Protein AF-A0A8E5ETR5-F1 (afdb_monomer_lite)

InterPro domains:
  IPR002566 Msp4/OMP-like [PF01617] (1-29)
  IPR002566 Msp4/OMP-like [PF01617] (34-76)
  IPR011250 Outer membrane protein/outer membrane enzyme PagP, beta-barrel [SSF56925] (2-89)

Sequence (90 aa):
GAFGYKMDDIRVDVEGLYSQLSKDADVVSDDKAADSVTAFSGLVNVYYDIAIEDMPITPYVGVGVGAAYISNPSKADAVKDQKGFGFAYQ

Secondary structure (DSSP, 8-state):
-EEEEEETTEEEEEEEEEEEEEPPTTT---TTS-SEEEEEEEEEEEEEE---TT-SS--EEEEEEEEEEEEE--SSTTTTTEEEEE----

Structure (mmCIF, N/CA/C/O backbone):
data_AF-A0A8E5ETR5-F1
#
_entry.id   AF-A0A8E5ETR5-F1
#
loop_
_atom_site.group_PDB
_atom_site.id
_atom_site.type_symbol
_atom_site.label_atom_id
_atom_site.label_alt_id
_atom_site.label_comp_id
_atom_site.label_asym_id
_atom_site.label_entity_id
_atom_site.label_seq_id
_atom_site.pdbx_PDB_ins_code
_atom_site.Cartn_x
_atom_site.Cartn_y
_atom_site.Cartn_z
_atom_site.occupancy
_atom_site.B_iso_or_equiv
_atom_site.auth_seq_id
_atom_site.auth_comp_id
_atom_site.auth_asym_id
_atom_site.auth_atom_id
_atom_site.pdbx_PDB_model_num
ATOM 1 N N . GLY A 1 1 ? 1.258 5.853 4.505 1.00 84.00 1 GLY A N 1
ATOM 2 C CA . GLY A 1 1 ? 0.557 6.623 5.547 1.00 84.00 1 GLY A CA 1
ATOM 3 C C . GLY A 1 1 ? -0.845 6.082 5.680 1.00 84.00 1 GLY A C 1
ATOM 4 O O . GLY A 1 1 ? -1.390 5.660 4.670 1.00 84.00 1 GLY A O 1
ATOM 5 N N . ALA A 1 2 ? -1.394 6.073 6.889 1.00 86.88 2 ALA A N 1
ATOM 6 C CA . ALA A 1 2 ? -2.713 5.520 7.176 1.00 86.88 2 ALA A CA 1
ATOM 7 C C . ALA A 1 2 ? -3.560 6.542 7.939 1.00 86.88 2 ALA A C 1
ATOM 9 O O . ALA A 1 2 ? -3.041 7.265 8.792 1.00 86.88 2 ALA A O 1
ATOM 10 N N . PHE A 1 3 ? -4.851 6.594 7.627 1.00 90.56 3 PHE A N 1
ATOM 11 C CA . PHE A 1 3 ? -5.845 7.393 8.335 1.00 90.56 3 PHE A CA 1
ATOM 12 C C . PHE A 1 3 ? -7.066 6.523 8.592 1.00 90.56 3 PHE A C 1
ATOM 14 O O . PHE A 1 3 ? -7.499 5.809 7.695 1.00 90.56 3 PHE A O 1
ATOM 21 N N . GLY A 1 4 ? -7.636 6.583 9.791 1.00 87.62 4 GLY A N 1
ATOM 22 C CA . GLY A 1 4 ? -8.771 5.739 10.142 1.00 87.62 4 GLY A CA 1
ATOM 23 C C . GLY A 1 4 ? -9.792 6.435 11.020 1.00 87.62 4 GLY A C 1
ATOM 24 O O . GLY A 1 4 ? -9.502 7.428 11.687 1.00 87.62 4 GLY A O 1
ATOM 25 N N . TYR A 1 5 ? -11.001 5.892 10.997 1.00 91.00 5 TYR A N 1
ATOM 26 C CA . TYR A 1 5 ? -12.139 6.325 11.784 1.00 91.00 5 TYR A CA 1
ATOM 27 C C . TYR A 1 5 ? -12.734 5.121 12.512 1.00 91.00 5 TYR A C 1
ATOM 29 O O . TYR A 1 5 ? -12.875 4.043 11.936 1.00 91.00 5 TYR A O 1
ATOM 37 N N . LYS A 1 6 ? -13.072 5.299 13.789 1.00 89.44 6 LYS A N 1
ATOM 38 C CA . LYS A 1 6 ? -13.738 4.285 14.608 1.00 89.44 6 LYS A CA 1
ATOM 39 C C . LYS A 1 6 ? -15.133 4.779 14.969 1.00 89.44 6 LYS A C 1
ATOM 41 O O . LYS A 1 6 ? -15.286 5.923 15.394 1.00 89.44 6 LYS A O 1
ATOM 46 N N . MET A 1 7 ? -16.117 3.905 14.813 1.00 88.81 7 MET A N 1
ATOM 47 C CA . MET A 1 7 ? -17.503 4.119 15.195 1.00 88.81 7 MET A CA 1
ATOM 48 C C . MET A 1 7 ? -17.977 2.866 15.939 1.00 88.81 7 MET A C 1
ATOM 50 O O . MET A 1 7 ? -18.113 1.802 15.339 1.00 88.81 7 MET A O 1
ATOM 54 N N . ASP A 1 8 ? -18.159 2.996 17.253 1.00 86.81 8 ASP A N 1
ATOM 55 C CA . ASP A 1 8 ? -18.476 1.896 18.174 1.00 86.81 8 ASP A CA 1
ATOM 56 C C . ASP A 1 8 ? -17.496 0.716 18.039 1.00 86.81 8 ASP A C 1
ATOM 58 O O . ASP A 1 8 ? -16.292 0.909 18.218 1.00 86.81 8 ASP A O 1
ATOM 62 N N . ASP A 1 9 ? -17.985 -0.481 17.707 1.00 86.50 9 ASP A N 1
ATOM 63 C CA . ASP A 1 9 ? -17.173 -1.694 17.548 1.00 86.50 9 ASP A CA 1
ATOM 64 C C . ASP A 1 9 ? -16.503 -1.792 16.169 1.00 86.50 9 ASP A C 1
ATOM 66 O O . ASP A 1 9 ? -15.712 -2.701 15.936 1.00 86.50 9 ASP A O 1
ATOM 70 N N . ILE A 1 10 ? -16.809 -0.884 15.233 1.00 86.81 10 ILE A N 1
ATOM 71 C CA . ILE A 1 10 ? -16.278 -0.922 13.867 1.00 86.81 10 ILE A CA 1
ATOM 72 C C . ILE A 1 10 ? -15.199 0.142 13.688 1.00 86.81 10 ILE A C 1
ATOM 74 O O . ILE A 1 10 ? -15.393 1.325 13.972 1.00 86.81 10 ILE A O 1
ATOM 78 N N . ARG A 1 11 ? -14.060 -0.257 13.127 1.00 90.75 11 ARG A N 1
ATOM 79 C CA . ARG A 1 11 ? -12.998 0.656 12.690 1.00 90.75 11 ARG A CA 1
ATOM 80 C C . ARG A 1 11 ? -12.778 0.506 11.196 1.00 90.75 11 ARG A C 1
ATOM 82 O O . ARG A 1 11 ? -12.695 -0.608 10.701 1.00 90.75 11 ARG A O 1
ATOM 89 N N . VAL A 1 12 ? -12.622 1.616 10.491 1.00 90.00 12 VAL A N 1
ATOM 90 C CA . VAL A 1 12 ? -12.193 1.635 9.091 1.00 90.00 12 VAL A CA 1
ATOM 91 C C . VAL A 1 12 ? -10.892 2.412 9.003 1.00 90.00 12 VAL A C 1
ATOM 93 O O . VAL A 1 12 ? -10.806 3.509 9.554 1.00 90.00 12 VAL A O 1
ATOM 96 N N . ASP A 1 13 ? -9.892 1.877 8.316 1.00 91.88 13 ASP A N 1
ATOM 97 C CA . ASP A 1 13 ? -8.710 2.637 7.922 1.00 91.88 13 ASP A CA 1
A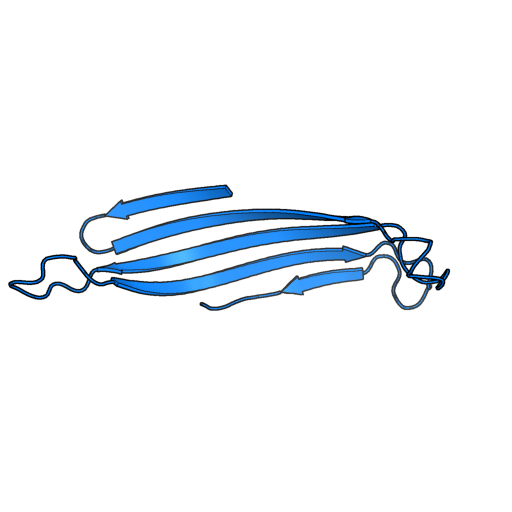TOM 98 C C . ASP A 1 13 ? -8.521 2.642 6.404 1.00 91.88 13 ASP A C 1
ATOM 100 O O . ASP A 1 13 ? -9.008 1.786 5.666 1.00 91.88 13 ASP A O 1
ATOM 104 N N . VAL A 1 14 ? -7.867 3.700 5.943 1.00 90.81 14 VAL A N 1
ATOM 105 C CA . VAL A 1 14 ? -7.424 3.882 4.571 1.00 90.81 14 VAL A CA 1
ATOM 106 C C . VAL A 1 14 ? -5.931 4.123 4.612 1.00 90.81 14 VAL A C 1
ATOM 108 O O . VAL A 1 14 ? -5.442 5.050 5.267 1.00 90.81 14 VAL A O 1
ATOM 111 N N . GLU A 1 15 ? -5.206 3.300 3.874 1.00 91.25 15 GLU A N 1
ATOM 112 C CA . GLU A 1 15 ? -3.761 3.351 3.779 1.00 91.25 15 GLU A CA 1
ATOM 113 C C . GLU A 1 15 ? -3.343 3.699 2.359 1.00 91.25 15 GLU A C 1
ATOM 115 O O . GLU A 1 15 ? -3.936 3.236 1.391 1.00 91.25 15 GLU A O 1
ATOM 120 N N . GLY A 1 16 ? -2.302 4.516 2.238 1.00 91.50 16 GLY A N 1
ATOM 121 C CA . GLY A 1 16 ? -1.636 4.822 0.981 1.00 91.50 16 GLY A CA 1
ATOM 122 C C . GLY A 1 16 ? -0.138 4.583 1.107 1.00 91.50 16 GLY A C 1
ATOM 123 O O . GLY A 1 16 ? 0.497 5.073 2.048 1.00 91.50 16 GLY A O 1
ATOM 124 N N . LEU A 1 17 ? 0.445 3.860 0.159 1.00 91.12 17 LEU A N 1
ATOM 125 C CA . LEU A 1 17 ? 1.876 3.590 0.092 1.00 91.12 17 LEU A CA 1
ATOM 126 C C . LEU A 1 17 ? 2.423 4.079 -1.246 1.00 91.12 17 LEU A C 1
ATOM 128 O O . LEU A 1 17 ? 1.832 3.861 -2.300 1.00 91.12 17 LEU A O 1
ATOM 132 N N . TYR A 1 18 ? 3.575 4.737 -1.182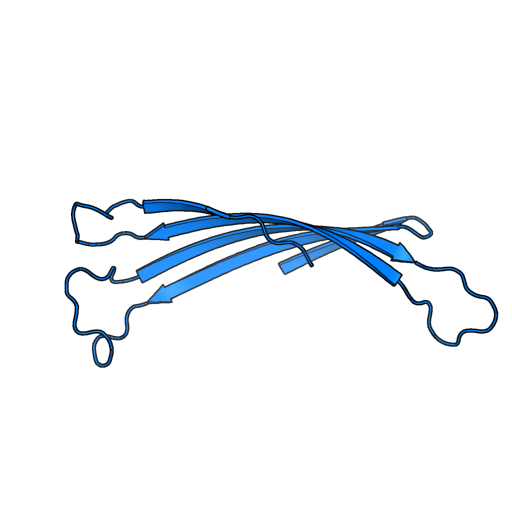 1.00 92.44 18 TYR A N 1
ATOM 133 C CA . TYR A 1 18 ? 4.390 5.074 -2.337 1.00 92.44 18 TYR A CA 1
ATOM 134 C C . TYR A 1 18 ? 5.763 4.460 -2.128 1.00 92.44 18 TYR A C 1
ATOM 136 O O . TYR A 1 18 ? 6.358 4.628 -1.061 1.00 92.44 18 TYR A O 1
ATOM 144 N N . SER A 1 19 ? 6.269 3.769 -3.140 1.00 92.69 19 SER A N 1
ATOM 145 C CA . SER A 1 19 ? 7.632 3.268 -3.143 1.00 92.69 19 SER A CA 1
ATOM 146 C C . SER A 1 19 ? 8.282 3.478 -4.499 1.00 92.69 19 SER A C 1
ATOM 148 O O . SER A 1 19 ? 7.648 3.434 -5.554 1.00 92.69 19 SER A O 1
ATOM 150 N N . GLN A 1 20 ? 9.585 3.710 -4.452 1.00 93.38 20 GLN A N 1
ATOM 151 C CA . GLN A 1 20 ? 10.433 3.762 -5.622 1.00 93.38 20 GLN A CA 1
ATOM 152 C C . GLN A 1 20 ? 11.685 2.952 -5.321 1.00 93.38 20 GLN A C 1
ATOM 154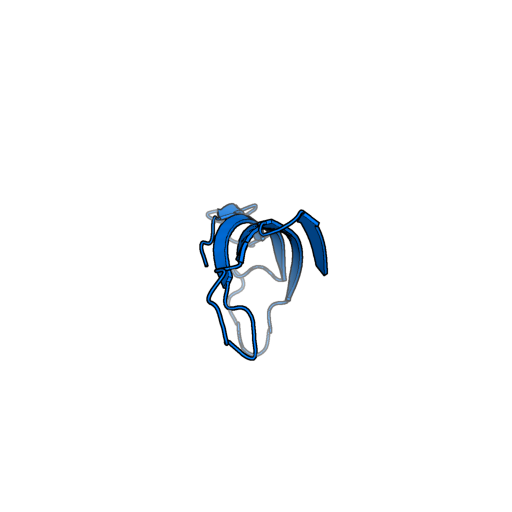 O O . GLN A 1 20 ? 12.284 3.105 -4.256 1.00 93.38 20 GLN A O 1
ATOM 159 N N . LEU A 1 21 ? 12.055 2.085 -6.255 1.00 92.31 21 LEU A N 1
ATOM 160 C CA . LEU A 1 21 ? 13.258 1.278 -6.170 1.00 92.31 21 LEU A CA 1
ATOM 161 C C . LEU A 1 21 ? 14.121 1.546 -7.396 1.00 92.31 21 LEU A C 1
ATOM 163 O O . LEU A 1 21 ? 13.654 1.411 -8.528 1.00 92.31 21 LEU A O 1
ATOM 167 N N . SER A 1 22 ? 15.372 1.922 -7.161 1.00 92.62 22 SER A N 1
ATOM 168 C CA . SER A 1 22 ? 16.373 2.087 -8.212 1.00 92.62 22 SER A CA 1
ATOM 169 C C . SER A 1 22 ? 17.134 0.787 -8.418 1.00 92.62 22 SER A C 1
ATOM 171 O O . SER A 1 22 ? 17.369 0.037 -7.469 1.00 92.62 22 SER A O 1
ATOM 173 N N . LYS A 1 23 ? 17.536 0.530 -9.660 1.00 90.50 23 LYS A N 1
ATOM 174 C CA . LYS A 1 23 ? 18.423 -0.582 -9.990 1.00 90.50 23 LYS A CA 1
ATOM 175 C C . LYS A 1 23 ? 19.806 -0.346 -9.384 1.00 90.50 23 LYS A C 1
ATOM 177 O O . LYS A 1 23 ? 20.367 0.738 -9.530 1.00 90.50 23 LYS A O 1
ATOM 182 N N . ASP A 1 24 ? 20.357 -1.381 -8.764 1.00 92.06 24 ASP A N 1
ATOM 183 C CA . ASP A 1 24 ? 21.766 -1.429 -8.383 1.00 92.06 24 ASP A CA 1
ATOM 184 C C . ASP A 1 24 ? 22.585 -1.955 -9.571 1.00 92.06 24 ASP A C 1
ATOM 186 O O . ASP A 1 24 ? 22.374 -3.083 -10.021 1.00 92.06 24 ASP A O 1
ATOM 190 N N . ALA A 1 25 ? 23.483 -1.125 -10.102 1.00 89.00 25 ALA A N 1
ATOM 191 C CA . ALA A 1 25 ? 24.280 -1.450 -11.281 1.00 89.00 25 ALA A CA 1
ATOM 192 C C . ALA A 1 25 ? 25.407 -2.460 -10.997 1.00 89.00 25 ALA A C 1
ATOM 194 O O . ALA A 1 25 ? 25.844 -3.143 -11.924 1.00 89.00 25 ALA A O 1
ATOM 195 N N . ASP A 1 26 ? 25.845 -2.588 -9.741 1.00 91.06 26 ASP A N 1
ATOM 196 C CA . ASP A 1 26 ? 26.895 -3.533 -9.348 1.00 91.06 26 ASP A CA 1
ATOM 197 C C . ASP A 1 26 ? 26.333 -4.954 -9.181 1.00 91.06 26 ASP A C 1
ATOM 199 O O . ASP A 1 26 ? 27.052 -5.942 -9.337 1.00 91.06 26 ASP A O 1
ATOM 203 N N . VAL A 1 27 ? 25.031 -5.064 -8.893 1.00 91.06 27 VAL A N 1
ATOM 204 C CA . VAL A 1 27 ? 24.330 -6.340 -8.672 1.00 91.06 27 VAL A CA 1
ATOM 205 C C . VAL A 1 27 ? 23.516 -6.776 -9.894 1.00 91.06 27 VAL A C 1
ATOM 207 O O . VAL A 1 27 ? 23.450 -7.967 -10.201 1.00 91.06 27 VAL A O 1
ATOM 210 N N . VAL A 1 28 ? 22.885 -5.837 -10.606 1.00 87.94 28 VAL A N 1
ATOM 211 C CA . VAL A 1 28 ? 22.001 -6.119 -11.747 1.00 87.94 28 VAL A CA 1
ATOM 212 C C . VAL A 1 28 ? 22.655 -5.650 -13.043 1.00 87.94 28 VAL A C 1
ATOM 214 O O . VAL A 1 28 ? 22.552 -4.488 -13.430 1.00 87.94 28 VAL A O 1
ATOM 217 N N . SER A 1 29 ? 23.277 -6.589 -13.753 1.00 84.94 29 SER A N 1
ATOM 218 C CA . SER A 1 29 ? 23.995 -6.332 -15.013 1.00 84.94 29 SER A CA 1
ATOM 219 C C . SER A 1 29 ? 23.115 -6.403 -16.272 1.00 84.94 29 SER A C 1
ATOM 221 O O . SER A 1 29 ? 23.637 -6.393 -17.384 1.00 84.94 29 SER A O 1
ATOM 223 N N . ASP A 1 30 ? 21.792 -6.532 -16.125 1.00 85.94 30 ASP A N 1
ATOM 224 C CA . ASP A 1 30 ? 20.870 -6.632 -17.260 1.00 85.94 30 ASP A CA 1
ATOM 225 C C . ASP A 1 30 ? 20.435 -5.244 -17.756 1.00 85.94 30 ASP A C 1
ATOM 227 O O . ASP A 1 30 ? 19.689 -4.514 -17.094 1.00 85.94 30 ASP A O 1
ATOM 231 N N . ASP A 1 31 ? 20.855 -4.898 -18.972 1.00 83.75 31 ASP A N 1
ATOM 232 C CA . ASP A 1 31 ? 20.483 -3.654 -19.651 1.00 83.75 31 ASP A CA 1
ATOM 233 C C . ASP A 1 31 ? 18.993 -3.580 -20.011 1.00 83.75 31 ASP A C 1
ATOM 235 O O . ASP A 1 31 ? 18.474 -2.502 -20.313 1.00 83.75 31 ASP A O 1
ATOM 239 N N . LYS A 1 32 ? 18.283 -4.714 -19.991 1.00 84.81 32 LYS A N 1
ATOM 240 C CA . LYS A 1 32 ? 16.831 -4.769 -20.181 1.00 84.81 32 LYS A CA 1
ATOM 241 C C . LYS A 1 32 ? 16.065 -4.427 -18.907 1.00 84.81 32 LYS A C 1
ATOM 243 O O . LYS A 1 32 ? 14.908 -4.008 -19.003 1.00 84.81 32 LYS A O 1
ATOM 248 N N . ALA A 1 33 ? 16.682 -4.536 -17.732 1.00 87.12 33 ALA A N 1
ATOM 249 C CA . ALA A 1 33 ? 16.057 -4.119 -16.484 1.00 87.12 33 ALA A CA 1
ATOM 250 C C . ALA A 1 33 ? 15.859 -2.594 -16.460 1.00 87.12 33 ALA A C 1
ATOM 252 O O . ALA A 1 33 ? 16.746 -1.827 -16.851 1.00 87.12 33 ALA A O 1
ATOM 253 N N . ALA A 1 34 ? 14.690 -2.153 -15.987 1.00 89.56 34 ALA A N 1
ATOM 254 C CA . ALA A 1 34 ? 14.423 -0.733 -15.789 1.00 89.56 34 ALA A CA 1
ATOM 255 C C . ALA A 1 34 ? 15.411 -0.125 -14.793 1.00 89.56 34 ALA A C 1
ATOM 257 O O . ALA A 1 34 ? 15.811 -0.767 -13.825 1.00 89.56 34 ALA A O 1
ATOM 258 N N . ASP A 1 35 ? 15.780 1.133 -15.023 1.00 90.38 35 ASP A N 1
ATOM 259 C CA . ASP A 1 35 ? 16.698 1.844 -14.131 1.00 90.38 35 ASP A CA 1
ATOM 260 C C . ASP A 1 35 ? 16.014 2.221 -12.800 1.00 90.38 35 ASP A C 1
ATOM 262 O O . ASP A 1 35 ? 16.673 2.340 -11.769 1.00 90.38 35 ASP A O 1
ATOM 266 N N . SER A 1 36 ? 14.683 2.346 -12.796 1.00 90.25 36 SER A N 1
ATOM 267 C CA . SER A 1 36 ? 13.875 2.446 -11.577 1.00 90.25 36 SER A CA 1
ATOM 268 C C . SER A 1 36 ? 12.464 1.901 -11.792 1.00 90.25 36 SER A C 1
ATOM 270 O O . SER A 1 36 ? 11.939 1.953 -12.903 1.00 90.25 36 SER A O 1
ATOM 272 N N . VAL A 1 37 ? 11.843 1.399 -10.726 1.00 91.19 37 VAL A N 1
ATOM 273 C CA . VAL A 1 37 ? 10.439 0.967 -10.680 1.00 91.19 37 VAL A CA 1
ATOM 274 C C . VAL A 1 37 ? 9.727 1.771 -9.604 1.00 91.19 37 VAL A C 1
ATOM 276 O O . VAL A 1 37 ? 10.278 2.026 -8.535 1.00 91.19 37 VAL A O 1
ATOM 279 N N . THR A 1 38 ? 8.498 2.184 -9.890 1.00 92.31 38 THR A N 1
ATOM 280 C CA . THR A 1 38 ? 7.667 2.942 -8.950 1.00 92.31 38 THR A CA 1
ATOM 281 C C . THR A 1 38 ? 6.380 2.180 -8.674 1.00 92.31 38 THR A C 1
ATOM 283 O O . THR A 1 38 ? 5.779 1.646 -9.607 1.00 92.31 38 THR A O 1
ATOM 286 N N . ALA A 1 39 ? 5.938 2.148 -7.420 1.00 91.56 39 ALA A N 1
ATOM 287 C CA . ALA A 1 39 ? 4.660 1.574 -7.035 1.00 91.56 39 ALA A CA 1
ATOM 288 C C . ALA A 1 39 ? 3.863 2.539 -6.154 1.00 91.56 39 ALA A C 1
ATOM 290 O O . ALA A 1 39 ? 4.397 3.205 -5.267 1.00 91.56 39 ALA A O 1
ATOM 291 N N . PHE A 1 40 ? 2.562 2.581 -6.404 1.00 91.88 40 PHE A N 1
ATOM 292 C CA . PHE A 1 40 ? 1.580 3.235 -5.554 1.00 91.88 40 PHE A CA 1
ATOM 293 C C . PHE A 1 40 ? 0.556 2.197 -5.145 1.00 91.88 40 PHE A C 1
ATOM 295 O O . PHE A 1 40 ? 0.042 1.492 -6.007 1.00 91.88 40 PHE A O 1
ATOM 302 N N . SER A 1 41 ? 0.211 2.109 -3.871 1.00 90.12 41 SER A N 1
ATOM 303 C CA . SER A 1 41 ? -0.904 1.273 -3.445 1.00 90.12 41 SER A CA 1
ATOM 304 C C . SER A 1 41 ? -1.803 1.981 -2.455 1.00 90.12 41 SER A C 1
ATOM 306 O O . SER A 1 41 ? -1.385 2.892 -1.742 1.00 90.12 41 SER A O 1
ATOM 308 N N . GLY A 1 42 ? -3.064 1.574 -2.465 1.00 90.62 42 GLY A N 1
ATOM 309 C CA . GLY A 1 42 ? -4.078 1.988 -1.519 1.00 90.62 42 GLY A CA 1
ATOM 310 C C . GLY A 1 42 ? -4.759 0.763 -0.932 1.00 90.62 42 GLY A C 1
ATOM 311 O O . GLY A 1 42 ? -5.023 -0.192 -1.661 1.00 90.62 42 GLY A O 1
ATOM 312 N N . LEU A 1 43 ? -5.036 0.779 0.365 1.00 90.69 43 LEU A N 1
ATOM 313 C CA . LEU A 1 43 ? -5.772 -0.280 1.048 1.00 90.69 43 LEU A CA 1
ATOM 314 C C . LEU A 1 43 ? -6.899 0.335 1.865 1.00 90.69 43 LEU A C 1
ATOM 316 O O . LEU A 1 43 ? -6.752 1.432 2.400 1.00 90.69 43 LEU A O 1
ATOM 320 N N . VAL A 1 44 ? -8.020 -0.373 1.938 1.00 89.75 44 VAL A N 1
ATOM 321 C CA . VAL A 1 44 ? -9.096 -0.073 2.879 1.00 89.75 44 VAL A CA 1
ATOM 322 C C . VAL A 1 44 ? -9.289 -1.305 3.739 1.00 89.75 44 VAL A C 1
ATOM 324 O O . VAL A 1 44 ? -9.605 -2.369 3.199 1.00 89.75 44 VAL A O 1
ATOM 327 N N . ASN A 1 45 ? -9.119 -1.164 5.051 1.00 90.19 45 ASN A N 1
ATOM 328 C CA . ASN A 1 45 ? -9.378 -2.246 5.989 1.00 90.19 45 ASN A CA 1
ATOM 329 C C . ASN A 1 45 ? -10.534 -1.880 6.913 1.00 90.19 45 ASN A C 1
ATOM 331 O O . ASN A 1 45 ? -10.697 -0.733 7.335 1.00 90.19 45 ASN A O 1
ATOM 335 N N . VAL A 1 46 ? -11.350 -2.881 7.223 1.00 89.88 46 VAL A N 1
ATOM 336 C CA . VAL A 1 46 ? -12.453 -2.787 8.174 1.00 89.88 46 VAL A CA 1
ATOM 337 C C . VAL A 1 46 ? -12.187 -3.778 9.290 1.00 89.88 46 VAL A C 1
ATOM 339 O O . VAL A 1 46 ? -11.874 -4.936 9.028 1.00 89.88 46 VAL A O 1
ATOM 342 N N . TYR A 1 47 ? -12.335 -3.332 10.528 1.00 89.38 47 TYR A N 1
ATOM 343 C CA . TYR A 1 47 ? -12.131 -4.126 11.728 1.00 89.38 47 TYR A CA 1
ATOM 344 C C . TYR A 1 47 ? -13.383 -4.109 12.587 1.00 89.38 47 TYR A C 1
ATOM 346 O O . TYR A 1 47 ? -14.106 -3.112 12.615 1.00 89.38 47 TYR A O 1
ATOM 354 N N . TYR A 1 48 ? -13.593 -5.205 13.299 1.00 87.75 48 TYR A N 1
ATOM 355 C CA . TYR A 1 48 ? -14.634 -5.373 14.291 1.00 87.75 48 TYR A CA 1
ATOM 356 C C . TYR A 1 48 ? -14.010 -5.808 15.617 1.00 87.75 48 TYR A C 1
ATOM 358 O O . TYR A 1 48 ? -13.291 -6.813 15.673 1.00 87.75 48 TYR A O 1
ATOM 366 N N . ASP A 1 49 ? -14.285 -5.046 16.668 1.00 87.06 49 ASP A N 1
ATOM 367 C CA . ASP A 1 49 ? -13.871 -5.340 18.032 1.00 87.06 49 ASP A CA 1
ATOM 368 C C . ASP A 1 49 ? -14.777 -6.436 18.612 1.00 87.06 49 ASP A C 1
ATOM 370 O O . ASP A 1 49 ? -16.003 -6.352 18.587 1.00 87.06 49 ASP A O 1
ATOM 374 N N . ILE A 1 50 ? -14.171 -7.498 19.135 1.00 82.94 50 ILE A N 1
ATOM 375 C CA . ILE A 1 50 ? -14.889 -8.623 19.726 1.00 82.94 50 ILE A CA 1
ATOM 376 C C . ILE A 1 50 ? -15.141 -8.294 21.199 1.00 82.94 50 ILE A C 1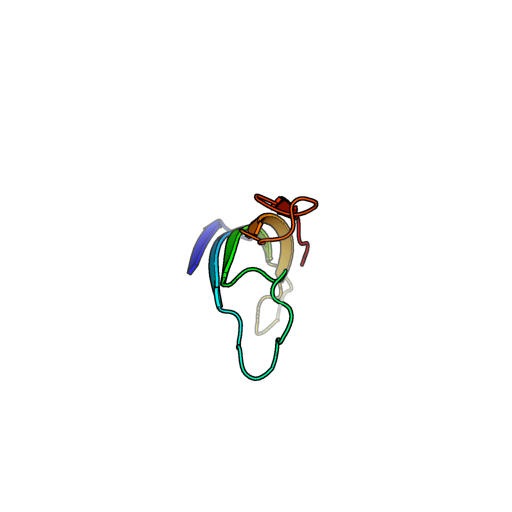
ATOM 378 O O . ILE A 1 50 ? -14.218 -8.282 22.017 1.00 82.94 50 ILE A O 1
ATOM 382 N N . ALA A 1 51 ? -16.404 -8.062 21.551 1.00 80.00 51 ALA A N 1
ATOM 383 C CA . ALA A 1 51 ? -16.814 -7.866 22.935 1.00 80.00 51 ALA A CA 1
ATOM 384 C C . ALA A 1 51 ? -16.802 -9.205 23.699 1.00 80.00 51 ALA A C 1
ATOM 386 O O . ALA A 1 51 ? -17.668 -10.058 23.501 1.00 80.00 51 ALA A O 1
ATOM 387 N N . ILE A 1 52 ? -15.814 -9.383 24.578 1.00 77.19 52 ILE A N 1
ATOM 388 C CA . ILE A 1 52 ? -15.736 -10.489 25.544 1.00 77.19 52 ILE A CA 1
ATOM 389 C C . ILE A 1 52 ? -15.614 -9.864 26.935 1.00 77.19 52 ILE A C 1
ATOM 391 O O . ILE A 1 52 ? -14.751 -9.011 27.154 1.00 77.19 52 ILE A O 1
ATOM 395 N N . GLU A 1 53 ? -16.484 -10.264 27.863 1.00 78.50 53 GLU A N 1
ATOM 396 C CA . GLU A 1 53 ? -16.409 -9.816 29.259 1.00 78.50 53 GLU A CA 1
ATOM 397 C C . GLU A 1 53 ? -15.092 -10.266 29.924 1.00 78.50 53 GLU A C 1
ATOM 399 O O . GLU A 1 53 ? -14.540 -11.319 29.603 1.00 78.50 53 GLU A O 1
ATOM 404 N N . ASP A 1 54 ? -14.585 -9.446 30.850 1.00 79.50 54 ASP A N 1
ATOM 405 C CA . ASP A 1 54 ? -13.399 -9.703 31.687 1.00 79.50 54 ASP A CA 1
ATOM 406 C C . ASP A 1 54 ? -12.044 -9.861 30.969 1.00 79.50 54 ASP A C 1
ATOM 408 O O . ASP A 1 54 ? -11.072 -10.362 31.545 1.00 79.50 54 ASP A O 1
ATOM 412 N N . MET A 1 55 ? -11.913 -9.367 29.736 1.00 83.38 55 MET A N 1
ATOM 413 C CA . MET A 1 55 ? -10.613 -9.300 29.065 1.00 83.38 55 MET A CA 1
ATOM 414 C C . MET A 1 55 ? -9.872 -7.978 29.337 1.00 83.38 55 MET A C 1
ATOM 416 O O . MET A 1 55 ? -10.441 -6.902 29.162 1.00 83.38 55 MET A O 1
ATOM 420 N N . PRO A 1 56 ? -8.568 -8.017 29.680 1.00 83.19 56 PRO A N 1
ATOM 421 C CA . PRO A 1 56 ? -7.773 -6.808 29.910 1.00 83.19 56 PRO A CA 1
ATOM 422 C C . PRO A 1 56 ? -7.475 -6.006 28.627 1.00 83.19 56 PRO A C 1
ATOM 424 O O . PRO A 1 56 ? -7.067 -4.850 28.714 1.00 83.19 56 PRO A O 1
ATOM 427 N N . ILE A 1 57 ? -7.644 -6.611 27.444 1.00 85.44 57 ILE A N 1
ATOM 428 C CA . ILE A 1 57 ? -7.466 -5.998 26.118 1.00 85.44 57 ILE A CA 1
ATOM 429 C C . ILE A 1 57 ? -8.605 -6.485 25.220 1.00 85.44 57 ILE A C 1
ATOM 431 O O . ILE A 1 57 ? -8.849 -7.687 25.170 1.00 85.44 57 ILE A O 1
ATOM 435 N N . THR A 1 58 ? -9.261 -5.585 24.486 1.00 84.12 58 THR A N 1
ATOM 436 C CA . THR A 1 58 ? -10.306 -5.929 23.509 1.00 84.12 58 THR A CA 1
ATOM 437 C C . THR A 1 58 ? -9.678 -6.540 22.248 1.00 84.12 58 THR A C 1
ATOM 439 O O . THR A 1 58 ? -8.931 -5.843 21.553 1.00 84.12 58 THR A O 1
ATOM 442 N N . PRO A 1 59 ? -9.920 -7.829 21.937 1.00 86.38 59 PRO A N 1
ATOM 443 C CA . PRO A 1 59 ? -9.461 -8.415 20.682 1.00 86.38 59 PRO A CA 1
ATOM 444 C C . PRO A 1 59 ? -10.282 -7.879 19.501 1.00 86.38 59 PRO A C 1
ATOM 446 O O . PRO A 1 59 ? -11.430 -7.484 19.676 1.00 86.38 59 PRO A O 1
ATOM 449 N N . TYR A 1 60 ? -9.718 -7.893 18.291 1.00 85.62 60 TYR A N 1
ATOM 450 C CA . TYR A 1 60 ? -10.416 -7.480 17.069 1.00 85.62 60 TYR A CA 1
ATOM 451 C C . TYR A 1 60 ? -10.045 -8.376 15.886 1.00 85.62 60 TYR A C 1
ATOM 453 O O . TYR A 1 60 ? -8.964 -8.967 15.847 1.00 85.62 60 TYR A O 1
ATOM 461 N N . VAL A 1 61 ? -10.943 -8.457 14.910 1.00 88.50 61 VAL A N 1
ATOM 462 C CA . VAL A 1 61 ? -10.718 -9.106 13.609 1.00 88.50 61 VAL A CA 1
ATOM 463 C C . VAL A 1 61 ? -10.943 -8.092 12.502 1.00 88.50 61 VAL A C 1
ATOM 465 O O . VAL A 1 61 ? -11.677 -7.130 12.699 1.00 88.50 61 VAL A O 1
ATOM 468 N N . GLY A 1 62 ? -10.330 -8.280 11.339 1.00 87.00 62 GLY A N 1
ATOM 469 C CA . GLY A 1 62 ? -10.534 -7.376 10.216 1.00 87.00 62 GLY A CA 1
ATOM 470 C C . GLY A 1 62 ? -10.413 -8.060 8.872 1.00 87.00 62 GLY A C 1
ATOM 471 O O . GLY A 1 62 ? -9.942 -9.189 8.778 1.00 87.00 62 GLY A O 1
ATOM 472 N N . VAL A 1 63 ? -10.888 -7.358 7.851 1.00 88.94 63 VAL A N 1
ATOM 473 C CA . VAL A 1 63 ? -10.744 -7.723 6.444 1.00 88.94 63 VAL A CA 1
ATOM 474 C C . VAL A 1 63 ? -10.357 -6.484 5.652 1.00 88.94 63 VAL A C 1
ATOM 476 O O . VAL A 1 63 ? -10.849 -5.383 5.915 1.00 88.94 63 VAL A O 1
ATOM 479 N N . GLY A 1 64 ? -9.484 -6.672 4.671 1.00 86.56 64 GLY A N 1
ATOM 480 C CA . GLY A 1 64 ? -8.959 -5.599 3.839 1.00 86.56 64 GLY A CA 1
ATOM 481 C C . GLY A 1 64 ? -9.097 -5.884 2.355 1.00 86.56 64 GLY A C 1
ATOM 482 O O . GLY A 1 64 ? -9.014 -7.034 1.918 1.00 86.56 64 GLY A O 1
ATOM 483 N N . VAL A 1 65 ? -9.283 -4.821 1.574 1.00 88.19 65 VAL A N 1
ATOM 484 C CA . VAL A 1 65 ? -9.155 -4.860 0.115 1.00 88.19 65 VAL A CA 1
ATOM 485 C C . VAL A 1 65 ? -8.179 -3.788 -0.343 1.00 88.19 65 VAL A C 1
ATOM 487 O O . VAL A 1 65 ? -8.272 -2.620 0.037 1.00 88.19 65 VAL A O 1
ATOM 490 N N . GLY A 1 66 ? -7.216 -4.207 -1.160 1.00 87.62 66 GLY A N 1
ATOM 491 C CA . GLY A 1 66 ? -6.127 -3.357 -1.626 1.00 87.62 66 GLY A CA 1
ATOM 492 C C . GLY A 1 66 ? -6.060 -3.219 -3.136 1.00 87.62 66 GLY A C 1
ATOM 493 O O . GLY A 1 66 ? -6.589 -4.034 -3.875 1.00 87.62 66 GLY A O 1
ATOM 494 N N . ALA A 1 67 ? -5.371 -2.184 -3.582 1.00 88.06 67 ALA A N 1
ATOM 495 C CA . ALA A 1 67 ? -5.164 -1.813 -4.965 1.00 88.06 67 ALA A CA 1
ATOM 496 C C . ALA A 1 67 ? -3.724 -1.337 -5.129 1.00 88.06 67 ALA A C 1
ATOM 498 O O . ALA A 1 67 ? -3.311 -0.435 -4.408 1.00 88.06 67 ALA A O 1
ATOM 499 N N . ALA A 1 68 ? -2.955 -1.878 -6.067 1.00 89.12 68 ALA A N 1
ATOM 500 C CA . ALA A 1 68 ? -1.570 -1.461 -6.281 1.00 89.12 68 ALA A CA 1
ATOM 501 C C . ALA A 1 68 ? -1.284 -1.203 -7.752 1.00 89.12 68 ALA A C 1
ATOM 503 O O . ALA A 1 68 ? -1.441 -2.108 -8.553 1.00 89.12 68 ALA A O 1
ATOM 504 N N . TYR A 1 69 ? -0.817 -0.008 -8.090 1.00 87.56 69 TYR A N 1
ATOM 505 C CA . TYR A 1 69 ? -0.325 0.370 -9.402 1.00 87.56 69 TYR A CA 1
ATOM 506 C C . TYR A 1 69 ? 1.203 0.316 -9.458 1.00 87.56 69 TYR A C 1
ATOM 508 O O . TYR A 1 69 ? 1.869 1.046 -8.725 1.00 87.56 69 TYR A O 1
ATOM 516 N N . ILE A 1 70 ? 1.764 -0.498 -10.352 1.00 89.31 70 ILE A N 1
ATOM 517 C CA . ILE A 1 70 ? 3.219 -0.608 -10.562 1.00 89.31 70 ILE A CA 1
ATOM 518 C C . ILE A 1 70 ? 3.574 -0.049 -11.936 1.00 89.31 70 ILE A C 1
ATOM 520 O O . ILE A 1 70 ? 2.964 -0.454 -12.918 1.00 89.31 70 ILE A O 1
ATOM 524 N N . SER A 1 71 ? 4.568 0.837 -12.009 1.00 87.19 71 SER A N 1
ATOM 525 C CA . SER A 1 71 ? 5.106 1.405 -13.247 1.00 87.19 71 SER A CA 1
ATOM 526 C C . SER A 1 71 ? 6.547 0.949 -13.459 1.00 87.19 71 SER A C 1
ATOM 528 O O . SER A 1 71 ? 7.435 1.311 -12.680 1.00 87.19 71 SER A O 1
ATOM 530 N N . ASN A 1 72 ? 6.776 0.189 -14.532 1.00 88.56 72 ASN A N 1
ATOM 531 C CA . ASN A 1 72 ? 8.081 -0.362 -14.897 1.00 88.56 72 ASN A CA 1
ATOM 532 C C . ASN A 1 72 ? 8.533 0.143 -16.289 1.00 88.56 72 ASN A C 1
ATOM 534 O O . ASN A 1 72 ? 8.135 -0.426 -17.310 1.00 88.56 72 ASN A O 1
ATOM 538 N N . PRO A 1 73 ? 9.354 1.210 -16.361 1.00 84.56 73 PRO A N 1
ATOM 539 C CA . PRO A 1 73 ? 9.916 1.735 -17.605 1.00 84.56 73 PRO A CA 1
ATOM 540 C C . PRO A 1 73 ? 11.123 0.894 -18.066 1.00 84.56 73 PRO A C 1
ATOM 542 O O . PRO A 1 73 ? 12.261 1.365 -18.111 1.00 84.56 73 PRO A O 1
ATOM 545 N N . SER A 1 74 ? 10.891 -0.385 -18.369 1.00 84.06 74 SER A N 1
ATOM 546 C CA . SER A 1 74 ? 11.930 -1.282 -18.887 1.00 84.06 74 SER A CA 1
ATOM 547 C C . SER A 1 74 ? 12.366 -0.886 -20.301 1.00 84.06 74 SER A C 1
ATOM 549 O O . SER A 1 74 ? 11.570 -0.418 -21.113 1.00 84.06 74 SER A O 1
ATOM 551 N N . LYS A 1 75 ? 13.647 -1.126 -20.610 1.00 81.94 75 LYS A N 1
ATOM 552 C CA . LYS A 1 75 ? 14.231 -0.944 -21.950 1.00 81.94 75 LYS A CA 1
ATOM 553 C C . LYS A 1 75 ? 13.935 -2.117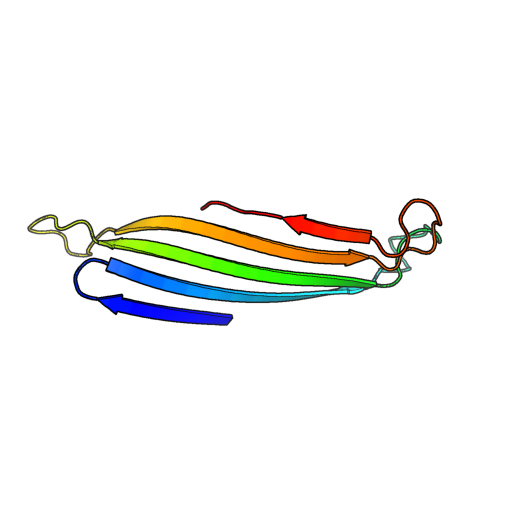 -22.894 1.00 81.94 75 LYS A C 1
ATOM 555 O O . LYS A 1 75 ? 14.297 -2.065 -24.069 1.00 81.94 75 LYS A O 1
ATOM 560 N N . ALA A 1 76 ? 13.326 -3.199 -22.406 1.00 83.38 76 ALA A N 1
ATOM 561 C CA . ALA A 1 76 ? 12.877 -4.304 -23.246 1.00 83.38 76 ALA A CA 1
ATOM 562 C C . ALA A 1 76 ? 11.508 -4.000 -23.860 1.00 83.38 76 ALA A C 1
ATOM 564 O O . ALA A 1 76 ? 10.527 -3.821 -23.146 1.00 83.38 76 ALA A O 1
ATOM 565 N N . ASP A 1 77 ? 11.418 -4.034 -25.191 1.00 77.88 77 ASP A N 1
ATOM 566 C CA . ASP A 1 77 ? 10.183 -3.720 -25.924 1.00 77.88 77 ASP A CA 1
ATOM 567 C C . ASP A 1 77 ? 8.975 -4.581 -25.533 1.00 77.88 77 ASP A C 1
ATOM 569 O O . ASP A 1 77 ? 7.845 -4.112 -25.621 1.00 77.88 77 ASP A O 1
ATOM 573 N N . ALA A 1 78 ? 9.200 -5.817 -25.080 1.00 79.00 78 ALA A N 1
ATOM 574 C CA . ALA A 1 78 ? 8.136 -6.729 -24.658 1.00 79.00 78 ALA A CA 1
ATOM 575 C C . ALA A 1 78 ? 7.478 -6.337 -23.321 1.00 79.00 78 ALA A C 1
ATOM 577 O O . ALA A 1 78 ? 6.375 -6.792 -23.024 1.00 79.00 78 ALA A O 1
ATOM 578 N N . VAL A 1 79 ? 8.162 -5.534 -22.501 1.00 74.56 79 VAL A N 1
ATOM 579 C CA . VAL A 1 79 ? 7.754 -5.212 -21.123 1.00 74.56 79 VAL A CA 1
ATOM 580 C C . VAL A 1 79 ? 7.917 -3.723 -20.783 1.00 74.56 79 VAL A C 1
ATOM 582 O O . VAL A 1 79 ? 7.787 -3.333 -19.624 1.00 74.56 79 VAL A O 1
ATOM 585 N N . LYS A 1 80 ? 8.181 -2.874 -21.783 1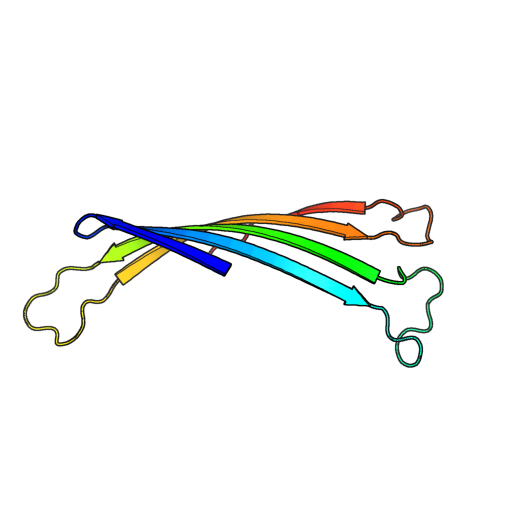.00 75.12 80 LYS A N 1
ATOM 586 C CA . LYS A 1 80 ? 8.194 -1.416 -21.626 1.00 75.12 80 LYS A CA 1
ATOM 587 C C . LYS A 1 80 ? 6.791 -0.898 -21.305 1.00 75.12 80 LYS A C 1
ATOM 589 O O . LYS A 1 80 ? 5.798 -1.457 -21.766 1.00 75.12 80 LYS A O 1
ATOM 594 N N . ASP A 1 81 ? 6.725 0.165 -20.508 1.00 76.50 81 ASP A N 1
ATOM 595 C CA . ASP A 1 81 ? 5.481 0.820 -20.076 1.00 76.50 81 ASP A CA 1
ATOM 596 C C . ASP A 1 81 ? 4.492 -0.098 -19.337 1.00 76.50 81 ASP A C 1
ATOM 598 O O . ASP A 1 81 ? 3.283 0.156 -19.312 1.00 76.50 81 ASP A O 1
ATOM 602 N N . GLN A 1 82 ? 4.995 -1.159 -18.697 1.00 76.25 82 GLN A N 1
ATOM 603 C CA . GLN A 1 82 ? 4.161 -2.066 -17.920 1.00 76.25 82 GLN A CA 1
ATOM 604 C C . GLN A 1 82 ? 3.526 -1.352 -16.728 1.00 76.25 82 GLN A C 1
ATOM 606 O O . GLN A 1 82 ? 4.208 -0.761 -15.885 1.00 76.25 82 GLN A O 1
ATOM 611 N N . LYS A 1 83 ? 2.194 -1.447 -16.691 1.00 78.81 83 LYS A N 1
ATOM 612 C CA . LYS A 1 83 ? 1.298 -0.867 -15.696 1.00 78.81 83 LYS A CA 1
ATOM 613 C C . LYS A 1 83 ? 0.345 -1.956 -15.221 1.00 78.81 83 LYS A C 1
ATOM 615 O O . LYS A 1 83 ? -0.402 -2.498 -16.031 1.00 78.81 83 LYS A O 1
ATOM 620 N N . GLY A 1 84 ? 0.399 -2.307 -13.940 1.00 73.12 84 GLY A N 1
ATOM 621 C CA . GLY A 1 84 ? -0.383 -3.415 -13.376 1.00 73.12 84 GLY A CA 1
ATOM 622 C C . GLY A 1 84 ? -1.176 -2.995 -12.149 1.00 73.12 84 GLY A C 1
ATOM 623 O O . GLY A 1 84 ? -0.723 -2.111 -11.433 1.00 73.12 84 GLY A O 1
ATOM 624 N N . PHE A 1 85 ? -2.331 -3.629 -11.926 1.00 74.12 85 PHE A N 1
ATOM 625 C CA . PHE A 1 85 ? -3.144 -3.488 -10.718 1.00 74.12 85 PHE A CA 1
ATOM 626 C C . PHE A 1 85 ? -3.049 -4.770 -9.867 1.00 74.12 85 PHE A C 1
ATOM 628 O O . PHE A 1 85 ? -3.246 -5.856 -10.411 1.00 74.12 85 PHE A O 1
ATOM 635 N N . GLY A 1 86 ? -2.798 -4.672 -8.557 1.00 65.56 86 GLY A N 1
ATOM 636 C CA . GLY A 1 86 ? -2.796 -5.820 -7.631 1.00 65.56 86 GLY A CA 1
ATOM 637 C C . GLY A 1 86 ? -3.716 -5.641 -6.418 1.00 65.56 86 GLY A C 1
ATOM 638 O O . GLY A 1 86 ? -3.842 -4.528 -5.921 1.00 65.56 86 GLY A O 1
ATOM 639 N N . PHE A 1 87 ? -4.320 -6.731 -5.928 1.00 62.75 87 PHE A N 1
ATOM 640 C CA . PHE A 1 87 ? -5.093 -6.764 -4.678 1.00 62.75 87 PHE A CA 1
ATOM 641 C C . PHE A 1 87 ? -4.362 -7.596 -3.618 1.00 62.75 87 PHE A C 1
ATOM 643 O O . PHE A 1 87 ? -3.798 -8.640 -3.942 1.00 62.75 87 PHE A O 1
ATOM 650 N N . ALA A 1 88 ? -4.396 -7.155 -2.360 1.00 56.94 88 ALA A N 1
ATOM 651 C CA . ALA A 1 88 ? -3.903 -7.906 -1.206 1.00 56.94 88 ALA A CA 1
ATOM 652 C C . ALA A 1 88 ? -5.024 -8.043 -0.166 1.00 56.94 88 ALA A C 1
ATOM 654 O O . ALA A 1 88 ? -5.855 -7.141 -0.043 1.00 56.94 88 ALA A O 1
ATOM 655 N N . TYR A 1 89 ? -5.038 -9.173 0.542 1.00 51.91 89 TYR A N 1
ATOM 656 C CA . TYR A 1 89 ? -5.918 -9.465 1.674 1.00 51.91 89 TYR A CA 1
ATOM 657 C C . TYR A 1 89 ? -5.046 -9.738 2.912 1.00 51.91 89 TYR A C 1
ATOM 659 O O . TYR A 1 89 ? -3.947 -10.280 2.765 1.00 51.91 89 TYR A O 1
ATOM 667 N N . GLN A 1 90 ? -5.512 -9.344 4.099 1.00 54.06 90 GLN A N 1
ATOM 668 C CA . GLN A 1 90 ? -4.824 -9.493 5.388 1.00 54.06 90 GLN A CA 1
ATOM 669 C C . GLN A 1 90 ? -5.783 -10.060 6.432 1.00 54.06 90 GLN A C 1
ATOM 671 O O . GLN A 1 90 ? -6.979 -9.696 6.363 1.00 54.06 90 GLN A O 1
#

Radius of gyration: 19.57 Å; chains: 1; bounding box: 45×18×58 Å

pLDDT: mean 85.15, std 8.21, range [51.91, 93.38]

Foldseek 3Di:
DKDWDDDPQKIKMKDKDKDKDADDCVPDVDLQFARMKIKIKMKIKMKGFDDDPPDPDTDMDMWMWMWMWIAGCTPDPVCHRDIDIDIDID

Organism: NCBI:txid2811090